Protein AF-A0A6J4LGG0-F1 (afdb_monomer_lite)

Organism: NCBI:txid412392

pLDDT: mean 87.04, std 13.45, range [41.38, 98.44]

Secondary structure (DSSP, 8-state):
-TT------EEEEEEEETTEEEEEEEETTEEEEEEEEEETTEEEEEEEETTS-S--EEEEEEEETTEEEEEEEEETT--SPEEEE---SS--

Radius of gyration: 12.48 Å; chains: 1; bounding box: 30×24×32 Å

Sequence (92 aa):
APGSDQAYTGRAQVKKTGATYTIVWQIGEGGHVGTGILTSDVLSVFFQPLDRRGAPGVASFRVIEGKITGGTWTVLGGKVVGDERWVPDRGI

Foldseek 3Di:
DFPPPDDWDWDKDWDDDPQKIWIWIDTPPWIKIWIWGDDPQKTKIWMATPVNPDFTWIWIFGHDPQATAWTWIDGDVGPGIDIGGDDDPDGD

Structure (mmCIF, N/CA/C/O backbone):
data_AF-A0A6J4LGG0-F1
#
_entry.id   AF-A0A6J4LGG0-F1
#
loop_
_atom_site.group_PDB
_atom_site.id
_atom_site.type_symbol
_atom_site.label_atom_id
_atom_site.label_alt_id
_atom_site.label_comp_id
_atom_site.label_asym_id
_atom_site.label_entity_id
_atom_site.label_seq_id
_atom_site.pdbx_PDB_ins_code
_atom_site.Cartn_x
_atom_site.Cartn_y
_atom_site.Cartn_z
_atom_site.occupancy
_atom_site.B_iso_or_equiv
_atom_site.auth_seq_id
_atom_site.auth_comp_id
_atom_site.auth_asym_id
_atom_site.auth_atom_id
_atom_site.pdbx_PDB_model_num
ATOM 1 N N . ALA A 1 1 ? 10.658 -4.614 -8.976 1.00 45.56 1 ALA A N 1
ATOM 2 C CA . ALA A 1 1 ? 9.467 -4.379 -9.829 1.00 45.56 1 ALA A CA 1
ATOM 3 C C . ALA A 1 1 ? 8.594 -5.634 -9.788 1.00 45.56 1 ALA A C 1
ATOM 5 O O . ALA A 1 1 ? 9.147 -6.694 -9.515 1.00 45.56 1 ALA A O 1
ATOM 6 N N . PRO A 1 2 ? 7.268 -5.574 -10.002 1.00 41.38 2 PRO A N 1
ATOM 7 C CA . PRO A 1 2 ? 6.462 -6.792 -9.972 1.00 41.38 2 PRO A CA 1
ATOM 8 C C . PRO A 1 2 ? 6.938 -7.715 -11.104 1.00 41.38 2 PRO A C 1
ATOM 10 O O . PRO A 1 2 ? 7.012 -7.290 -12.255 1.00 41.38 2 PRO A O 1
ATOM 13 N N . GLY A 1 3 ? 7.357 -8.933 -10.752 1.00 42.97 3 GLY A N 1
ATOM 14 C CA . GLY A 1 3 ? 7.996 -9.890 -11.667 1.00 42.97 3 GLY A CA 1
ATOM 15 C C . GLY A 1 3 ? 9.529 -9.972 -11.601 1.00 42.97 3 GLY A C 1
ATOM 16 O O . GLY A 1 3 ? 10.107 -10.809 -12.283 1.00 42.97 3 GLY A O 1
ATOM 17 N N . SER A 1 4 ? 10.205 -9.159 -10.782 1.00 48.19 4 SER A N 1
ATOM 18 C CA . SER A 1 4 ? 11.579 -9.456 -10.360 1.00 48.19 4 SER A CA 1
ATOM 19 C C . SER A 1 4 ? 11.516 -10.186 -9.021 1.00 48.19 4 SER A C 1
ATOM 21 O O . SER A 1 4 ? 11.036 -9.579 -8.065 1.00 48.19 4 SER A O 1
ATOM 23 N N . ASP A 1 5 ? 12.058 -11.403 -8.915 1.00 52.09 5 ASP A N 1
ATOM 24 C CA . ASP A 1 5 ? 12.266 -12.173 -7.661 1.00 52.09 5 ASP A CA 1
ATOM 25 C C . ASP A 1 5 ? 13.166 -11.456 -6.624 1.00 52.09 5 ASP A C 1
ATOM 27 O O . ASP A 1 5 ? 13.675 -12.036 -5.666 1.00 52.09 5 ASP A O 1
ATOM 31 N N . GLN A 1 6 ? 13.406 -10.163 -6.814 1.00 59.22 6 GLN A N 1
ATOM 32 C CA . GLN A 1 6 ? 14.233 -9.350 -5.959 1.00 59.22 6 GLN A CA 1
ATOM 33 C C . GLN A 1 6 ? 13.410 -8.894 -4.756 1.00 59.22 6 GLN A C 1
ATOM 35 O O . GLN A 1 6 ? 12.612 -7.956 -4.836 1.00 59.22 6 GLN A O 1
ATOM 40 N N . ALA A 1 7 ? 13.623 -9.580 -3.635 1.00 66.44 7 ALA A N 1
ATOM 41 C CA . ALA A 1 7 ? 13.142 -9.142 -2.336 1.00 66.44 7 ALA A CA 1
ATOM 42 C C . ALA A 1 7 ? 13.601 -7.699 -2.070 1.00 66.44 7 ALA A C 1
ATOM 44 O O . ALA A 1 7 ? 14.768 -7.355 -2.278 1.00 66.44 7 ALA A O 1
ATOM 45 N N . TYR A 1 8 ? 12.682 -6.857 -1.606 1.00 70.75 8 TYR A N 1
ATOM 46 C CA . TYR A 1 8 ? 12.977 -5.503 -1.157 1.00 70.75 8 TYR A CA 1
ATOM 47 C C . TYR A 1 8 ? 12.581 -5.355 0.309 1.00 70.75 8 TYR A C 1
ATOM 49 O O . TYR A 1 8 ? 11.628 -5.973 0.778 1.00 70.75 8 TYR A O 1
ATOM 57 N N . THR A 1 9 ? 13.303 -4.492 1.017 1.00 80.69 9 THR A N 1
ATOM 58 C CA . THR A 1 9 ? 12.969 -4.086 2.381 1.00 80.69 9 THR A CA 1
ATOM 59 C C . THR A 1 9 ? 12.762 -2.581 2.386 1.00 80.69 9 THR A C 1
ATOM 61 O O . THR A 1 9 ? 13.540 -1.831 1.791 1.00 80.69 9 THR A O 1
ATOM 64 N N . GLY A 1 10 ? 11.708 -2.129 3.055 1.00 85.19 10 GLY A N 1
ATOM 65 C CA . GLY A 1 10 ? 11.391 -0.716 3.189 1.00 85.19 10 GLY A CA 1
ATOM 66 C C . GLY A 1 10 ? 10.701 -0.423 4.509 1.00 85.19 10 GLY A C 1
ATOM 67 O O . GLY A 1 10 ? 10.310 -1.330 5.241 1.00 85.19 10 GLY A O 1
ATOM 68 N N . ARG A 1 11 ? 10.560 0.864 4.813 1.00 89.75 11 ARG A N 1
ATOM 69 C CA . ARG A 1 11 ? 9.738 1.343 5.927 1.00 89.75 11 ARG A CA 1
ATOM 70 C C . ARG A 1 11 ? 8.517 2.034 5.371 1.00 89.75 11 ARG A C 1
ATOM 72 O O . ARG A 1 11 ? 8.618 2.752 4.377 1.00 89.75 11 ARG A O 1
ATOM 79 N N . ALA A 1 12 ? 7.396 1.867 6.048 1.00 92.19 12 ALA A N 1
ATOM 80 C CA . ALA A 1 12 ? 6.167 2.527 5.673 1.00 92.19 12 ALA A CA 1
ATOM 81 C C . ALA A 1 12 ? 5.515 3.194 6.880 1.00 92.19 12 ALA A C 1
ATOM 83 O O . ALA A 1 12 ? 5.544 2.674 7.995 1.00 92.19 12 ALA A O 1
ATOM 84 N N . GLN A 1 13 ? 4.949 4.372 6.646 1.00 93.56 13 GLN A N 1
ATOM 85 C CA . GLN A 1 13 ? 4.202 5.133 7.637 1.00 93.56 13 GLN A CA 1
ATOM 86 C C . GLN A 1 13 ? 2.761 5.250 7.174 1.00 93.56 13 GLN A C 1
ATOM 88 O O . GLN A 1 13 ? 2.506 5.678 6.049 1.00 93.56 13 GLN A O 1
ATOM 93 N N . VAL A 1 14 ? 1.835 4.884 8.053 1.00 94.12 14 VAL A N 1
ATOM 94 C CA . VAL A 1 14 ? 0.397 4.914 7.795 1.00 94.12 14 VAL A CA 1
ATOM 95 C C . VAL A 1 14 ? -0.221 5.973 8.693 1.00 94.12 14 VAL A C 1
ATOM 97 O O . VAL A 1 14 ? 0.043 6.012 9.893 1.00 94.12 14 VAL A O 1
ATOM 100 N N . LYS A 1 15 ? -1.035 6.850 8.110 1.00 95.12 15 LYS A N 1
ATOM 101 C CA . LYS A 1 15 ? -1.755 7.890 8.840 1.00 95.12 15 LYS A CA 1
ATOM 102 C C . LYS A 1 15 ? -3.198 7.944 8.372 1.00 95.12 15 LYS A C 1
ATOM 104 O O . LYS A 1 15 ? -3.453 8.200 7.198 1.00 95.12 15 LYS A O 1
ATOM 109 N N . LYS A 1 16 ? -4.149 7.782 9.291 1.00 95.12 16 LYS A N 1
ATOM 110 C CA . LYS A 1 16 ? -5.566 8.020 8.999 1.00 95.12 16 LYS A CA 1
ATOM 111 C C . LYS A 1 16 ? -5.817 9.510 8.724 1.00 95.12 16 LYS A C 1
ATOM 113 O O . LYS A 1 16 ? -5.392 10.379 9.485 1.00 95.12 16 LYS A O 1
ATOM 118 N N . THR A 1 17 ? -6.515 9.802 7.635 1.00 93.88 17 THR A N 1
ATOM 119 C CA . THR A 1 17 ? -6.870 11.140 7.149 1.00 93.88 17 THR A CA 1
ATOM 120 C C . THR A 1 17 ? -8.375 11.187 6.880 1.00 93.88 17 THR A C 1
ATOM 122 O O . THR A 1 17 ? -8.850 10.967 5.771 1.00 93.88 17 THR A O 1
ATOM 125 N N . GLY A 1 18 ? -9.162 11.422 7.934 1.00 93.69 18 GLY A N 1
ATOM 126 C CA . GLY A 1 18 ? -10.624 11.351 7.854 1.00 93.69 18 GLY A CA 1
ATOM 127 C C . GLY A 1 18 ? -11.107 9.919 7.604 1.00 93.69 18 GLY A C 1
ATOM 128 O O . GLY A 1 18 ? -10.900 9.043 8.446 1.00 93.69 18 GLY A O 1
ATOM 129 N N . ALA A 1 19 ? -11.751 9.691 6.455 1.00 94.44 19 ALA A N 1
ATOM 130 C CA . ALA A 1 19 ? -12.238 8.374 6.025 1.00 94.44 19 ALA A CA 1
ATOM 131 C C . ALA A 1 19 ? -11.198 7.555 5.233 1.00 94.44 19 ALA A C 1
ATOM 133 O O . ALA A 1 19 ? -11.438 6.390 4.925 1.00 94.44 19 ALA A O 1
ATOM 134 N N . THR A 1 20 ? -10.051 8.150 4.905 1.00 97.88 20 THR A N 1
ATOM 135 C CA . THR A 1 20 ? -8.979 7.519 4.126 1.00 97.88 20 THR A CA 1
ATOM 136 C C . THR A 1 20 ? -7.710 7.350 4.955 1.00 97.88 20 THR A C 1
ATOM 138 O O . THR A 1 20 ? -7.631 7.788 6.102 1.00 97.88 20 THR A O 1
ATOM 141 N N . TYR A 1 21 ? -6.699 6.721 4.365 1.00 97.62 21 TYR A N 1
ATOM 142 C CA . TYR A 1 21 ? -5.361 6.570 4.920 1.00 97.62 21 TYR A CA 1
ATOM 143 C C . TYR A 1 21 ? -4.339 7.122 3.935 1.00 97.62 21 TYR A C 1
ATOM 145 O O . TYR A 1 21 ? -4.373 6.793 2.754 1.00 97.62 21 TYR A O 1
ATOM 153 N N . THR A 1 22 ? -3.403 7.928 4.414 1.00 97.31 22 THR A N 1
ATOM 154 C CA . THR A 1 22 ? -2.186 8.263 3.677 1.00 97.31 22 THR A CA 1
ATOM 155 C C . THR A 1 22 ? -1.106 7.268 4.067 1.00 97.31 22 THR A C 1
ATOM 157 O O . THR A 1 22 ? -0.865 7.064 5.258 1.00 97.31 22 THR A O 1
ATOM 160 N N . ILE A 1 23 ? -0.453 6.667 3.075 1.00 96.12 23 ILE A N 1
ATOM 161 C CA . ILE A 1 23 ? 0.695 5.787 3.295 1.00 96.12 23 ILE A CA 1
ATOM 162 C C . ILE A 1 23 ? 1.906 6.349 2.561 1.00 96.12 23 ILE A C 1
ATOM 164 O O . ILE A 1 23 ? 1.806 6.746 1.401 1.00 96.12 23 ILE A O 1
ATOM 168 N N . VAL A 1 24 ? 3.045 6.407 3.245 1.00 95.50 24 VAL A N 1
ATOM 169 C CA . VAL A 1 24 ? 4.329 6.806 2.661 1.00 95.50 24 VAL A CA 1
ATOM 170 C C . VAL A 1 24 ? 5.306 5.658 2.834 1.00 95.50 24 VAL A C 1
ATOM 172 O O . VAL A 1 24 ? 5.555 5.237 3.962 1.00 95.50 24 VAL A O 1
ATOM 175 N N . TRP A 1 25 ? 5.859 5.173 1.726 1.00 93.62 25 TRP A N 1
ATOM 176 C CA . TRP A 1 25 ? 6.890 4.139 1.709 1.00 93.62 25 TRP A CA 1
ATOM 177 C C . TRP A 1 25 ? 8.250 4.740 1.385 1.00 93.62 25 TRP A C 1
ATOM 179 O O . TRP A 1 25 ? 8.372 5.565 0.480 1.00 93.62 25 TRP A O 1
ATOM 189 N N . GLN A 1 26 ? 9.274 4.241 2.067 1.00 91.88 26 GLN A N 1
ATOM 190 C CA . GLN A 1 26 ? 10.681 4.454 1.757 1.00 91.88 26 GLN A CA 1
ATOM 191 C C . GLN A 1 26 ? 11.316 3.083 1.490 1.00 91.88 26 GLN A C 1
ATOM 193 O O . GLN A 1 26 ? 11.477 2.287 2.420 1.00 91.88 26 GLN A O 1
ATOM 198 N N . ILE A 1 27 ? 11.646 2.794 0.232 1.00 86.62 27 ILE A N 1
ATOM 199 C CA . ILE A 1 27 ? 12.226 1.519 -0.215 1.00 86.62 27 ILE A CA 1
ATOM 200 C C . ILE A 1 27 ? 13.568 1.829 -0.881 1.00 86.62 27 ILE A C 1
ATOM 202 O O . ILE A 1 27 ? 13.612 2.427 -1.956 1.00 86.62 27 ILE A O 1
ATOM 206 N N . GLY A 1 28 ? 14.672 1.454 -0.229 1.00 85.94 28 GLY A N 1
ATOM 207 C CA . GLY A 1 28 ? 16.000 1.941 -0.613 1.00 85.94 28 GLY A CA 1
ATOM 208 C C . GLY A 1 28 ? 16.053 3.474 -0.583 1.00 85.94 28 GLY A C 1
ATOM 209 O O . GLY A 1 28 ? 15.669 4.092 0.411 1.00 85.94 28 GLY A O 1
ATOM 210 N N . GLU A 1 29 ? 16.490 4.084 -1.687 1.00 83.31 29 GLU A N 1
ATOM 211 C CA . GLU A 1 29 ? 16.485 5.545 -1.883 1.00 83.31 29 GLU A CA 1
ATOM 212 C C . GLU A 1 29 ? 15.167 6.074 -2.482 1.00 83.31 29 GLU A C 1
ATOM 214 O O . GLU A 1 29 ? 14.946 7.282 -2.536 1.00 83.31 29 GLU A O 1
ATOM 219 N N . GLY A 1 30 ? 14.272 5.180 -2.919 1.00 87.31 30 GLY A N 1
ATOM 220 C CA . GLY A 1 30 ? 13.011 5.529 -3.568 1.00 87.31 30 GLY A CA 1
ATOM 221 C C . GLY A 1 30 ? 11.876 5.766 -2.573 1.00 87.31 30 GLY A C 1
ATOM 222 O O . GLY A 1 30 ? 11.661 4.983 -1.644 1.00 87.31 30 GLY A O 1
ATOM 223 N N . GLY A 1 31 ? 11.103 6.826 -2.800 1.00 92.50 31 GLY A N 1
ATOM 224 C CA . GLY A 1 31 ? 9.914 7.148 -2.014 1.00 92.50 31 GLY A CA 1
ATOM 225 C C . GLY A 1 31 ? 8.627 6.964 -2.814 1.00 92.50 31 GLY A C 1
ATOM 226 O O . GLY A 1 31 ? 8.571 7.335 -3.985 1.00 92.50 31 GLY A O 1
ATOM 227 N N . HIS A 1 32 ? 7.583 6.431 -2.181 1.00 95.19 32 HIS A N 1
ATOM 228 C CA . HIS A 1 32 ? 6.242 6.329 -2.761 1.00 95.19 32 HIS A CA 1
ATOM 229 C C . HIS A 1 32 ? 5.204 6.913 -1.808 1.00 95.19 32 HIS A C 1
ATOM 231 O O . HIS A 1 32 ? 5.351 6.840 -0.587 1.00 95.19 32 HIS A O 1
ATOM 237 N N . VAL A 1 33 ? 4.131 7.459 -2.369 1.00 96.69 33 VAL A N 1
ATOM 238 C CA . VAL A 1 33 ? 2.970 7.941 -1.618 1.00 96.69 33 VAL A CA 1
ATOM 239 C C . VAL A 1 33 ? 1.715 7.259 -2.124 1.00 96.69 33 VAL A C 1
ATOM 241 O O . VAL A 1 33 ? 1.548 7.070 -3.329 1.00 96.69 33 VAL A O 1
ATOM 244 N N . GLY A 1 34 ? 0.824 6.912 -1.204 1.00 97.12 34 GLY A N 1
ATOM 245 C CA . GLY A 1 34 ? -0.459 6.327 -1.529 1.00 97.12 34 GLY A CA 1
ATOM 246 C C . GLY A 1 34 ? -1.611 6.860 -0.697 1.00 97.12 34 GLY A C 1
ATOM 247 O O . GLY A 1 34 ? -1.440 7.46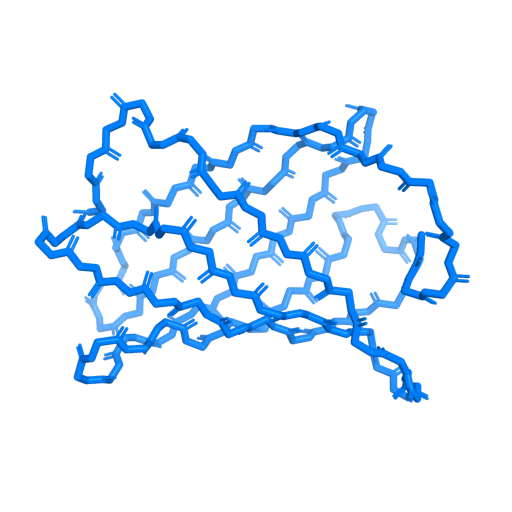0 0.366 1.00 97.12 34 GLY A O 1
ATOM 248 N N . THR A 1 35 ? -2.807 6.642 -1.227 1.00 98.44 35 THR A N 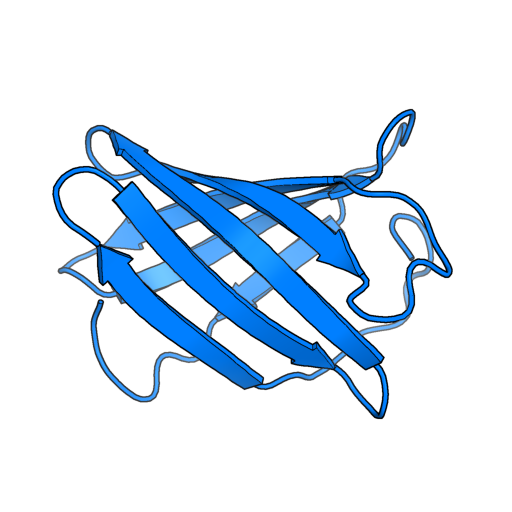1
ATOM 249 C CA . THR A 1 35 ? -4.080 6.899 -0.557 1.00 98.44 35 THR A CA 1
ATOM 250 C C . THR A 1 35 ? -4.881 5.613 -0.536 1.00 98.44 35 THR A C 1
ATOM 252 O O . THR A 1 35 ? -5.080 4.986 -1.578 1.00 98.44 35 THR A O 1
ATOM 255 N N . GLY A 1 36 ? -5.305 5.217 0.660 1.00 98.00 36 GLY A N 1
ATOM 256 C CA . GLY A 1 36 ? -6.019 3.979 0.898 1.00 98.00 36 GLY A CA 1
ATOM 257 C C . GLY A 1 36 ? -7.377 4.161 1.552 1.00 98.00 36 GLY A C 1
ATOM 258 O O . GLY A 1 36 ? -7.632 5.143 2.250 1.00 98.00 36 GLY A O 1
ATOM 259 N N . ILE A 1 37 ? -8.235 3.172 1.338 1.00 98.19 37 ILE A N 1
ATOM 260 C CA . ILE A 1 37 ? -9.537 3.027 1.984 1.00 98.19 37 ILE A CA 1
ATOM 261 C C . ILE A 1 37 ? -9.543 1.670 2.678 1.00 98.19 37 ILE A C 1
ATOM 263 O O . ILE A 1 37 ? -9.224 0.652 2.061 1.00 98.19 37 ILE A O 1
ATOM 267 N N . LEU A 1 38 ? -9.901 1.665 3.961 1.00 97.31 38 LEU A N 1
ATOM 268 C CA . LEU A 1 38 ? -10.131 0.440 4.718 1.00 97.31 38 LEU A CA 1
ATOM 269 C C . LEU A 1 38 ? -11.615 0.083 4.630 1.00 97.31 38 LEU A C 1
ATOM 271 O O . LEU A 1 38 ? -12.456 0.837 5.117 1.00 97.31 38 LEU A O 1
ATOM 275 N N . THR A 1 39 ? -11.925 -1.058 4.020 1.00 97.00 39 THR A N 1
ATOM 276 C CA . THR A 1 39 ? -13.277 -1.634 4.013 1.00 97.00 39 THR A CA 1
ATOM 277 C C . THR A 1 39 ? -13.209 -3.014 4.645 1.00 97.00 39 THR A C 1
ATOM 279 O O . THR A 1 39 ? -12.448 -3.862 4.184 1.00 97.00 39 THR A O 1
ATOM 282 N N . SER A 1 40 ? -13.981 -3.227 5.712 1.00 95.00 40 SER A N 1
ATOM 283 C CA . SER A 1 40 ? -13.867 -4.417 6.564 1.00 95.00 40 SER A CA 1
ATOM 284 C C . SER A 1 40 ? -12.426 -4.596 7.069 1.00 95.00 40 SER A C 1
ATOM 286 O O . SER A 1 40 ? -11.930 -3.750 7.811 1.00 95.00 40 SER A O 1
ATOM 288 N N . ASP A 1 41 ? -11.746 -5.660 6.657 1.00 96.19 41 ASP A N 1
ATOM 289 C CA . ASP A 1 41 ? -10.378 -6.017 7.026 1.00 96.19 41 ASP A CA 1
ATOM 290 C C . ASP A 1 41 ? -9.374 -5.812 5.878 1.00 96.19 41 ASP A C 1
ATOM 292 O O . ASP A 1 41 ? -8.231 -6.257 5.975 1.00 96.19 41 ASP A O 1
ATOM 296 N N . VAL A 1 42 ? -9.769 -5.138 4.790 1.00 97.44 42 VAL A N 1
ATOM 297 C CA . VAL A 1 42 ? -8.915 -4.925 3.614 1.00 97.44 42 VAL A CA 1
ATOM 298 C C . VAL A 1 42 ? -8.632 -3.442 3.395 1.00 97.44 42 VAL A C 1
ATOM 300 O O . VAL A 1 42 ? -9.532 -2.642 3.128 1.00 97.44 42 VAL A O 1
ATOM 303 N N . LEU A 1 43 ? -7.350 -3.078 3.465 1.00 97.56 43 LEU A N 1
ATOM 304 C CA . LEU A 1 43 ? -6.842 -1.765 3.085 1.00 97.56 43 LEU A CA 1
ATOM 305 C C . LEU A 1 43 ? -6.431 -1.793 1.610 1.00 97.56 43 LEU A C 1
ATOM 307 O O . LEU A 1 43 ? -5.383 -2.335 1.260 1.00 97.56 43 LEU A O 1
ATOM 311 N N . SER A 1 44 ? -7.254 -1.188 0.757 1.00 98.06 44 SER A N 1
ATOM 312 C CA . SER A 1 44 ? -6.957 -1.002 -0.668 1.00 98.06 44 SER A CA 1
ATOM 313 C C . SER A 1 44 ? -6.291 0.348 -0.880 1.00 98.06 44 SER A C 1
ATOM 315 O O . SER A 1 44 ? -6.803 1.351 -0.389 1.00 98.06 44 SER A O 1
ATOM 317 N N . VAL A 1 45 ? -5.173 0.395 -1.599 1.00 98.06 45 VAL A N 1
ATOM 318 C CA . VAL A 1 45 ? -4.334 1.588 -1.746 1.00 98.06 45 VAL A CA 1
ATOM 319 C C . VAL A 1 45 ? -3.980 1.826 -3.203 1.00 98.06 45 VAL A C 1
ATOM 321 O O . VAL A 1 45 ? -3.459 0.9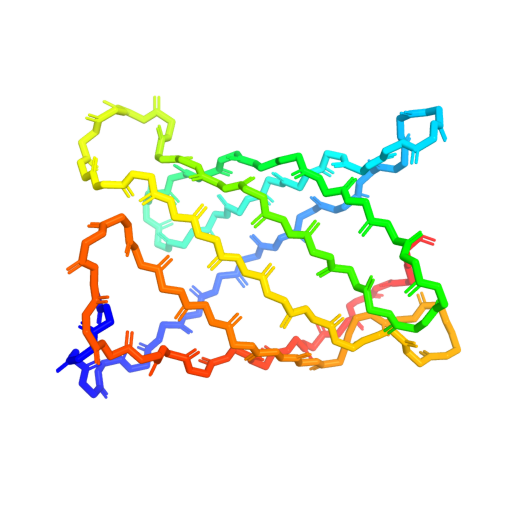33 -3.857 1.00 98.06 45 VAL A O 1
ATOM 324 N N . PHE A 1 46 ? -4.182 3.046 -3.690 1.00 97.88 46 PHE A N 1
ATOM 325 C CA . PHE A 1 46 ? -3.464 3.544 -4.863 1.00 97.88 46 PHE A CA 1
ATOM 326 C C . PHE 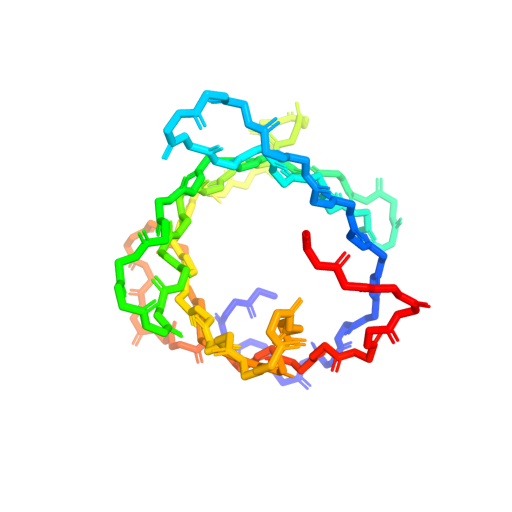A 1 46 ? -2.132 4.141 -4.410 1.00 97.88 46 PHE A C 1
ATOM 328 O O . PHE A 1 46 ? -2.119 4.890 -3.433 1.00 97.88 46 PHE A O 1
ATOM 335 N N . PHE A 1 47 ? -1.036 3.868 -5.116 1.00 96.06 47 PHE A N 1
ATOM 336 C CA . PHE A 1 47 ? 0.273 4.454 -4.823 1.00 96.06 47 PHE A CA 1
ATOM 337 C C . PHE A 1 47 ? 0.984 4.959 -6.081 1.00 96.06 47 PHE A C 1
ATOM 339 O O . PHE A 1 47 ? 0.708 4.520 -7.195 1.00 96.06 47 PHE A O 1
ATOM 346 N N . GLN A 1 48 ? 1.933 5.875 -5.904 1.00 95.75 48 GLN A N 1
ATOM 347 C CA . GLN A 1 48 ? 2.804 6.372 -6.970 1.00 95.75 48 GLN A CA 1
ATOM 348 C C . GLN A 1 48 ? 4.192 6.757 -6.436 1.00 95.75 48 GLN A C 1
ATOM 350 O O . GLN A 1 48 ? 4.305 7.120 -5.259 1.00 95.75 48 GLN A O 1
ATOM 355 N N . PRO A 1 49 ? 5.244 6.709 -7.273 1.00 94.25 49 PRO A N 1
ATOM 356 C CA . PRO A 1 49 ? 6.571 7.189 -6.898 1.00 94.25 49 PRO A CA 1
ATOM 357 C C . PRO A 1 49 ? 6.586 8.715 -6.712 1.00 94.25 49 PRO A C 1
ATOM 359 O O . PRO A 1 49 ? 5.971 9.458 -7.481 1.00 94.25 49 PRO A O 1
ATOM 362 N N . LEU A 1 50 ? 7.305 9.197 -5.695 1.00 93.06 50 LEU A N 1
ATOM 363 C CA . LEU A 1 50 ? 7.433 10.627 -5.380 1.00 93.06 50 LEU A CA 1
ATOM 364 C C . LEU A 1 50 ? 8.238 11.393 -6.436 1.00 93.06 50 LEU A C 1
ATOM 366 O O . LEU A 1 50 ? 7.915 12.537 -6.751 1.00 93.06 50 LEU A O 1
ATOM 370 N N . ASP A 1 51 ? 9.264 10.761 -7.001 1.00 89.88 51 ASP A N 1
ATOM 371 C CA . ASP A 1 51 ? 10.117 11.336 -8.047 1.00 89.88 51 ASP A CA 1
ATOM 372 C C . ASP A 1 51 ? 9.481 11.267 -9.450 1.00 89.88 51 ASP A C 1
ATOM 374 O O . ASP A 1 51 ? 10.074 11.728 -10.427 1.00 89.88 51 ASP A O 1
ATOM 378 N N . ARG A 1 52 ? 8.264 10.703 -9.546 1.00 80.00 52 ARG A N 1
ATOM 379 C CA . ARG A 1 52 ? 7.509 10.445 -10.783 1.00 80.00 52 ARG A CA 1
ATOM 380 C C . ARG A 1 52 ? 8.247 9.557 -11.790 1.00 80.00 52 ARG A C 1
ATOM 382 O O . ARG A 1 52 ? 7.860 9.509 -12.958 1.00 80.00 52 ARG A O 1
ATOM 389 N N . ARG A 1 53 ? 9.294 8.847 -11.362 1.00 81.44 53 ARG A N 1
ATOM 390 C CA . ARG A 1 53 ? 10.005 7.865 -12.180 1.00 81.44 53 ARG A CA 1
ATOM 391 C C . ARG A 1 53 ? 9.483 6.482 -11.818 1.00 81.44 53 ARG A C 1
ATOM 393 O O . ARG A 1 53 ? 9.708 5.970 -10.730 1.00 81.44 53 ARG A O 1
ATOM 400 N N . GLY A 1 54 ? 8.758 5.876 -12.750 1.00 83.44 54 GLY A N 1
ATOM 401 C CA . GLY A 1 54 ? 8.092 4.593 -12.545 1.00 83.44 54 GLY A CA 1
ATOM 402 C C . GLY A 1 54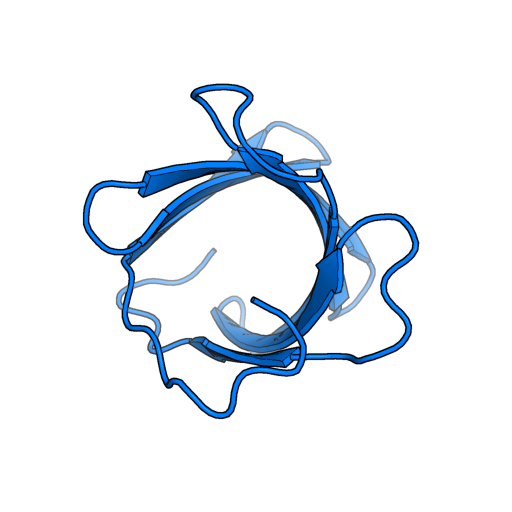 ? 6.581 4.702 -12.700 1.00 83.44 54 GLY A C 1
ATOM 403 O O . GLY A 1 54 ? 6.030 5.782 -12.910 1.00 83.44 54 GLY A O 1
ATOM 404 N N . ALA A 1 55 ? 5.912 3.556 -12.639 1.00 89.69 55 ALA A N 1
ATOM 405 C CA . ALA A 1 55 ? 4.469 3.483 -12.800 1.00 89.69 55 ALA A CA 1
ATOM 406 C C . ALA A 1 55 ? 3.762 3.604 -11.438 1.00 89.69 55 ALA A C 1
ATOM 408 O O . ALA A 1 55 ? 4.230 3.010 -10.461 1.00 89.69 55 ALA A O 1
ATOM 409 N N . PRO A 1 56 ? 2.625 4.321 -11.361 1.00 94.56 56 PRO A N 1
ATOM 410 C CA . PRO A 1 56 ? 1.729 4.195 -10.221 1.00 94.56 56 PRO A CA 1
ATOM 411 C C . PRO A 1 56 ? 1.171 2.771 -10.148 1.00 94.56 56 PRO A C 1
ATOM 413 O O . PRO A 1 56 ? 1.308 1.994 -11.092 1.00 94.56 56 PRO A O 1
ATOM 416 N N . GLY A 1 57 ? 0.516 2.422 -9.052 1.00 95.38 57 GLY A N 1
ATOM 417 C CA . GLY A 1 57 ? 0.018 1.076 -8.837 1.00 95.38 57 GLY A CA 1
ATOM 418 C C . GLY A 1 57 ? -1.081 0.996 -7.800 1.00 95.38 57 GLY A C 1
ATOM 419 O O . GLY A 1 57 ? -1.564 2.005 -7.279 1.00 95.38 57 GLY A O 1
ATOM 420 N N . VAL A 1 58 ? -1.473 -0.239 -7.518 1.00 96.81 58 VAL A N 1
ATOM 421 C CA . VAL A 1 58 ? -2.437 -0.567 -6.477 1.00 96.81 58 VAL A CA 1
ATOM 422 C C . VAL A 1 58 ? -1.879 -1.639 -5.559 1.00 96.81 58 VAL A C 1
ATOM 424 O O . VAL A 1 58 ? -1.145 -2.525 -5.996 1.00 96.81 58 VAL A O 1
ATOM 427 N N . ALA A 1 59 ? -2.246 -1.560 -4.291 1.00 96.25 59 ALA A N 1
ATOM 428 C CA . ALA A 1 59 ? -1.946 -2.558 -3.284 1.00 96.25 59 ALA A CA 1
ATOM 429 C C . ALA A 1 59 ? -3.206 -2.895 -2.485 1.00 96.25 59 ALA A C 1
ATOM 431 O O . ALA A 1 59 ? -4.099 -2.063 -2.329 1.00 96.25 59 ALA A O 1
ATOM 432 N N . SER A 1 60 ? -3.282 -4.119 -1.983 1.00 96.75 60 SER A N 1
ATOM 433 C CA . SER A 1 60 ? -4.373 -4.604 -1.146 1.00 96.75 60 SER A CA 1
ATOM 434 C C . SER A 1 60 ? -3.782 -5.380 0.014 1.00 96.75 60 SER A C 1
ATOM 436 O O . SER A 1 60 ? -3.147 -6.412 -0.202 1.00 96.75 60 SER A O 1
ATOM 438 N N . PHE A 1 61 ? -4.005 -4.897 1.233 1.00 95.81 61 PHE A N 1
ATOM 439 C CA . PHE A 1 61 ? -3.449 -5.486 2.445 1.00 95.81 61 PHE A CA 1
ATOM 440 C C . PHE A 1 61 ? -4.531 -5.938 3.413 1.00 95.81 61 PHE A C 1
ATOM 442 O O . PHE A 1 61 ? -5.553 -5.271 3.567 1.00 95.81 61 PHE A O 1
ATOM 449 N N . ARG A 1 62 ? -4.266 -7.028 4.134 1.00 95.81 62 ARG A N 1
ATOM 450 C CA . ARG A 1 62 ? -5.107 -7.468 5.245 1.00 95.81 62 ARG A CA 1
ATOM 451 C C . ARG A 1 62 ? -4.731 -6.750 6.537 1.00 95.81 62 ARG A C 1
ATOM 453 O O . ARG A 1 62 ? -3.557 -6.710 6.925 1.00 95.81 62 ARG A O 1
ATOM 460 N N . VAL A 1 63 ? -5.753 -6.260 7.227 1.00 94.81 63 VAL A N 1
ATOM 461 C CA . VAL A 1 63 ? -5.677 -5.632 8.542 1.00 94.81 63 VAL A CA 1
ATOM 462 C C . VAL A 1 63 ? -6.304 -6.563 9.574 1.00 94.81 63 VAL A C 1
ATOM 464 O O . VAL A 1 63 ? -7.510 -6.782 9.571 1.00 94.81 63 VAL A O 1
ATOM 467 N N . ILE A 1 64 ? -5.485 -7.096 10.477 1.00 93.25 64 ILE A N 1
ATOM 468 C CA . ILE A 1 64 ? -5.924 -7.969 11.573 1.00 93.25 64 ILE A CA 1
ATOM 469 C C . ILE A 1 64 ? -5.596 -7.260 12.881 1.00 93.25 64 ILE A C 1
ATOM 471 O O . ILE A 1 64 ? -4.467 -6.808 13.056 1.00 93.25 64 ILE A O 1
ATOM 475 N N . GLU A 1 65 ? -6.578 -7.123 13.775 1.00 90.69 65 GLU A N 1
ATOM 476 C CA . GLU A 1 65 ? -6.397 -6.469 15.086 1.00 90.69 65 GLU A CA 1
ATOM 477 C C . GLU A 1 65 ? -5.752 -5.069 14.979 1.00 90.69 65 GLU A C 1
ATOM 479 O O . GLU A 1 65 ? -4.886 -4.689 15.766 1.00 90.69 65 GLU A O 1
ATOM 484 N N . GLY A 1 66 ? -6.138 -4.302 13.951 1.00 88.56 66 GLY A N 1
ATOM 485 C CA . GLY A 1 66 ? -5.589 -2.965 13.702 1.00 88.56 66 GLY A CA 1
ATOM 486 C C . GLY A 1 66 ? -4.136 -2.955 13.212 1.00 88.56 66 GLY A C 1
ATOM 487 O O . GLY A 1 66 ? -3.473 -1.925 13.296 1.00 88.56 66 GLY A O 1
ATOM 488 N N . LYS A 1 67 ? -3.611 -4.076 12.706 1.00 90.00 67 LYS A N 1
ATOM 489 C CA . LYS A 1 67 ? -2.253 -4.172 12.154 1.00 90.00 67 LYS A CA 1
ATOM 490 C C . LYS A 1 67 ? -2.284 -4.655 10.713 1.00 90.00 67 LYS A C 1
ATOM 492 O O . LYS A 1 67 ? -2.950 -5.640 10.398 1.00 90.00 67 LYS A O 1
ATOM 497 N N . ILE A 1 68 ? -1.520 -3.989 9.850 1.00 91.88 68 ILE A N 1
ATOM 498 C CA . ILE A 1 68 ? -1.259 -4.473 8.491 1.00 91.88 68 ILE A CA 1
ATOM 499 C C . ILE A 1 68 ? -0.331 -5.681 8.601 1.00 91.88 68 ILE A C 1
ATOM 501 O O . ILE A 1 68 ? 0.716 -5.605 9.241 1.00 91.88 68 ILE A O 1
ATOM 505 N N . THR A 1 69 ? -0.732 -6.801 8.008 1.00 88.75 69 THR A N 1
ATOM 506 C CA . THR A 1 69 ? 0.005 -8.073 8.113 1.00 88.75 69 THR A CA 1
ATOM 507 C C . THR A 1 69 ? 0.722 -8.421 6.815 1.00 88.75 69 THR A C 1
ATOM 509 O O . THR A 1 69 ? 1.913 -8.730 6.801 1.00 88.75 69 THR A O 1
ATOM 512 N N . GLY A 1 70 ? 0.011 -8.319 5.700 1.00 89.31 70 GLY A N 1
ATOM 513 C CA . GLY A 1 70 ? 0.553 -8.557 4.376 1.00 89.31 70 GLY A CA 1
ATOM 514 C C . GLY A 1 70 ? -0.495 -8.323 3.306 1.00 89.31 70 GLY A C 1
ATOM 515 O O . GLY A 1 70 ? -1.655 -8.023 3.605 1.00 89.31 70 GLY A O 1
ATOM 516 N N . GLY A 1 71 ? -0.076 -8.437 2.058 1.00 92.12 71 GLY A N 1
ATOM 517 C CA . GLY A 1 71 ? -0.929 -8.150 0.927 1.00 92.12 71 GLY A CA 1
ATOM 518 C C . GLY A 1 71 ? -0.240 -8.367 -0.400 1.00 92.12 71 GLY A C 1
ATOM 519 O O . GLY A 1 71 ? 0.885 -8.853 -0.471 1.00 92.12 71 GLY A O 1
ATOM 520 N N . THR A 1 72 ? -0.944 -7.965 -1.443 1.00 94.44 72 THR A N 1
ATOM 521 C CA . THR A 1 72 ? -0.472 -8.041 -2.820 1.00 94.44 72 THR A CA 1
ATOM 522 C C . THR A 1 72 ? -0.490 -6.664 -3.446 1.00 94.44 72 THR A C 1
ATOM 524 O O . THR A 1 72 ? -1.358 -5.846 -3.129 1.00 94.44 72 THR A O 1
ATOM 527 N N . TRP A 1 73 ? 0.399 -6.427 -4.396 1.00 94.12 73 TRP A N 1
ATOM 528 C CA . TRP A 1 73 ? 0.445 -5.179 -5.140 1.00 94.12 73 TRP A CA 1
ATOM 529 C C . TRP A 1 73 ? 0.781 -5.414 -6.607 1.00 94.12 73 TRP A C 1
ATOM 531 O O . TRP A 1 73 ? 1.332 -6.442 -6.996 1.00 94.12 73 TRP A O 1
ATOM 541 N N . THR A 1 74 ? 0.447 -4.441 -7.443 1.00 94.56 74 THR A N 1
ATOM 542 C CA . THR A 1 74 ? 0.890 -4.398 -8.834 1.00 94.56 74 THR A CA 1
ATOM 543 C C . THR A 1 74 ? 1.017 -2.955 -9.304 1.00 94.56 74 THR A C 1
ATOM 545 O O . THR A 1 74 ? 0.471 -2.034 -8.695 1.00 94.56 74 THR A O 1
ATOM 548 N N . VAL A 1 75 ? 1.748 -2.751 -10.394 1.00 93.44 75 VAL A N 1
ATOM 549 C CA . VAL A 1 75 ? 1.834 -1.452 -11.070 1.00 93.44 75 VAL A CA 1
ATOM 550 C C . VAL A 1 75 ? 0.771 -1.348 -12.158 1.00 93.44 75 VAL A C 1
ATOM 552 O O . VAL A 1 75 ? 0.223 -2.348 -12.615 1.00 93.44 75 VAL A O 1
ATOM 555 N N . LEU A 1 76 ? 0.491 -0.131 -12.605 1.00 92.50 76 LEU A N 1
ATOM 556 C CA . LEU A 1 76 ? -0.420 0.156 -13.701 1.00 92.50 76 LEU A CA 1
ATOM 557 C C . LEU A 1 76 ? -0.017 -0.633 -14.955 1.00 92.50 76 LEU A C 1
ATOM 559 O O . LEU A 1 76 ? 1.115 -0.539 -15.423 1.00 92.50 76 LEU A O 1
ATOM 563 N N . GLY A 1 77 ? -0.953 -1.423 -15.488 1.00 89.19 77 GLY A N 1
ATOM 564 C CA . GLY A 1 77 ? -0.712 -2.309 -16.635 1.00 89.19 77 GLY A CA 1
ATOM 565 C C . GLY A 1 77 ? 0.132 -3.553 -16.319 1.00 89.19 77 GLY A C 1
ATOM 566 O O . GLY A 1 77 ? 0.400 -4.351 -17.219 1.00 89.19 77 GLY A O 1
ATOM 567 N N . GLY A 1 78 ? 0.538 -3.737 -15.060 1.00 86.44 78 GLY A N 1
ATOM 568 C CA . GLY A 1 78 ? 1.228 -4.926 -14.584 1.00 86.44 78 GLY A CA 1
ATOM 569 C C . GLY A 1 78 ? 0.360 -6.173 -14.742 1.00 86.44 78 GLY A C 1
ATOM 570 O O . GLY A 1 78 ? -0.848 -6.148 -14.522 1.00 86.44 78 GLY A O 1
ATOM 571 N N . LYS A 1 79 ? 0.989 -7.279 -15.143 1.00 84.12 79 LYS A N 1
ATOM 572 C CA . LYS A 1 79 ? 0.336 -8.594 -15.303 1.00 84.12 79 LYS A CA 1
ATOM 573 C C . LYS A 1 79 ? 0.703 -9.578 -14.193 1.00 84.12 79 LYS A C 1
ATOM 575 O O . LYS A 1 79 ? 0.265 -10.721 -14.211 1.00 84.12 79 LYS A O 1
ATOM 580 N N . VAL A 1 80 ? 1.539 -9.132 -13.260 1.00 79.62 80 VAL A N 1
ATOM 581 C CA . VAL A 1 80 ? 2.082 -9.921 -12.157 1.00 79.62 80 VAL A CA 1
ATOM 582 C C . VAL A 1 80 ? 1.773 -9.189 -10.860 1.00 79.62 80 VAL A C 1
ATOM 584 O O . VAL A 1 80 ? 1.868 -7.957 -10.799 1.00 79.62 80 VAL A O 1
ATOM 587 N N . VAL A 1 81 ? 1.393 -9.952 -9.842 1.00 84.44 81 VAL A N 1
ATOM 588 C CA . VAL A 1 81 ? 1.264 -9.468 -8.469 1.00 84.44 81 VAL A CA 1
ATOM 589 C C . VAL A 1 81 ? 2.573 -9.715 -7.730 1.00 84.44 81 VAL A C 1
ATOM 591 O O . VAL A 1 81 ? 3.171 -10.780 -7.861 1.00 84.44 81 VAL A O 1
ATOM 594 N N . GLY A 1 82 ? 3.040 -8.709 -7.001 1.00 83.12 82 GLY A N 1
ATOM 595 C CA . GLY A 1 82 ? 4.056 -8.891 -5.975 1.00 83.12 82 GLY A CA 1
ATOM 596 C C . GLY A 1 82 ? 3.383 -9.149 -4.633 1.00 83.12 82 GLY A C 1
ATOM 597 O O . GLY A 1 82 ? 2.324 -8.583 -4.357 1.00 83.12 82 GLY A O 1
ATOM 598 N N . ASP A 1 83 ? 4.009 -9.972 -3.802 1.00 86.12 83 ASP A N 1
ATOM 599 C CA . ASP A 1 83 ? 3.634 -10.134 -2.402 1.00 86.12 83 ASP A CA 1
ATOM 600 C C . ASP A 1 83 ? 4.395 -9.133 -1.533 1.00 86.12 83 ASP A C 1
ATOM 602 O O . ASP A 1 83 ? 5.564 -8.822 -1.772 1.00 86.12 83 ASP A O 1
ATOM 606 N N . GLU A 1 84 ? 3.733 -8.632 -0.497 1.00 82.00 84 GLU A N 1
ATOM 607 C CA . GLU A 1 84 ? 4.334 -7.746 0.489 1.00 82.00 84 GLU A CA 1
ATOM 608 C C . GLU A 1 84 ? 3.961 -8.210 1.893 1.00 82.00 84 GLU A C 1
ATOM 610 O O . GLU A 1 84 ? 2.789 -8.387 2.235 1.00 82.00 84 GLU A O 1
ATOM 615 N N . ARG A 1 85 ? 4.982 -8.388 2.731 1.00 84.56 85 ARG A N 1
ATOM 616 C CA . ARG A 1 85 ? 4.828 -8.744 4.139 1.00 84.56 85 ARG A CA 1
ATOM 617 C C . ARG A 1 85 ? 5.214 -7.559 5.002 1.00 84.56 85 ARG A C 1
ATOM 619 O O . ARG A 1 85 ? 6.311 -7.025 4.870 1.00 84.56 85 ARG A O 1
ATOM 626 N N . TRP A 1 86 ? 4.334 -7.207 5.929 1.00 81.88 86 TRP A N 1
ATOM 627 C CA . TRP A 1 86 ? 4.585 -6.143 6.886 1.00 81.88 86 TRP A CA 1
ATOM 628 C C . TRP A 1 86 ? 5.048 -6.745 8.208 1.00 81.88 86 TRP A C 1
ATOM 630 O O . TRP A 1 86 ? 4.475 -7.713 8.711 1.00 81.88 86 TRP A O 1
ATOM 640 N N . VAL A 1 87 ? 6.096 -6.158 8.779 1.00 82.62 87 VAL A N 1
ATOM 641 C CA . VAL A 1 87 ? 6.467 -6.371 10.178 1.00 82.62 87 VAL A CA 1
ATOM 642 C C . VAL A 1 87 ? 6.044 -5.100 10.910 1.00 82.62 87 VAL A C 1
ATOM 644 O O . VAL A 1 87 ? 6.719 -4.081 10.783 1.00 82.62 87 VAL A O 1
ATOM 647 N N . PRO A 1 88 ? 4.870 -5.091 11.562 1.00 70.69 88 PRO A N 1
ATOM 648 C CA . PRO A 1 88 ? 4.332 -3.873 12.143 1.00 70.69 88 PRO A CA 1
ATOM 649 C C . PRO A 1 88 ? 5.122 -3.481 13.391 1.00 70.69 88 PRO A C 1
ATOM 651 O O . PRO A 1 88 ? 5.076 -4.174 14.405 1.00 70.69 88 PRO A O 1
ATOM 654 N N . ASP A 1 89 ? 5.771 -2.320 13.339 1.00 66.56 89 ASP A N 1
ATOM 655 C CA . ASP A 1 89 ? 6.386 -1.709 14.522 1.00 66.56 89 ASP A CA 1
ATOM 656 C C . ASP A 1 89 ? 5.319 -1.086 15.450 1.00 66.56 89 ASP A C 1
ATOM 658 O O . ASP A 1 89 ? 5.524 -0.994 16.662 1.00 66.56 89 ASP A O 1
ATOM 662 N N . ARG A 1 90 ? 4.166 -0.663 14.893 1.00 61.38 90 ARG A N 1
ATOM 663 C CA . ARG A 1 90 ? 2.961 -0.135 15.578 1.00 61.38 90 ARG A CA 1
ATOM 664 C C . ARG A 1 90 ? 1.688 -0.415 14.750 1.00 61.38 90 ARG A C 1
ATOM 666 O O . ARG A 1 90 ?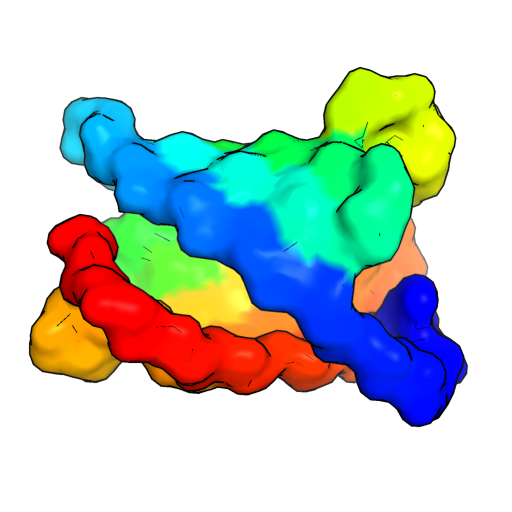 1.790 -0.760 13.576 1.00 61.38 90 ARG A O 1
ATOM 673 N N . GLY A 1 91 ? 0.504 -0.307 15.368 1.00 61.03 91 GLY A N 1
ATOM 674 C CA . GLY A 1 91 ? -0.803 -0.432 14.686 1.00 61.03 91 GLY A CA 1
ATOM 675 C C . GLY A 1 91 ? -1.142 0.758 13.771 1.00 61.03 91 GLY A C 1
ATOM 676 O O . GLY A 1 91 ? -0.404 1.747 13.769 1.00 61.03 91 GLY A O 1
ATOM 677 N N . ILE A 1 92 ? -2.232 0.642 12.995 1.00 62.84 92 ILE A N 1
ATOM 678 C CA . ILE A 1 92 ? -2.750 1.696 12.090 1.00 62.84 92 ILE A CA 1
ATOM 679 C C . ILE A 1 92 ? -3.590 2.762 12.793 1.00 62.84 92 ILE A C 1
ATOM 681 O O . ILE A 1 92 ? -4.194 2.456 13.844 1.00 62.84 92 ILE A O 1
#

=== Feature glossary ===
Key to the feature types in this record:

— What the protein is —

Primary structure: the covalent order of the twenty standard amino acids along the backbone. Two proteins with the same sequence will (almost always) fold to the same structure; two with 30% identity often share a fold but not the details.

Database cross-references. InterPro integrates a dozen domain/family signature databases into unified entries with residue-range hits. GO terms attach function/process/location labels with evidence codes. CATH codes position the fold in a four-level structural taxonomy. Organism is the NCBI-taxonomy species name.

— Where its atoms are —

The mmCIF block holds the 3D Cartesian coordinates of each backbone atom (N, Cα, C, O) in ångströms. mmCIF is the PDB's canonical archive format — a tagged-loop text representation of the atomic model.

Six rendered views show the 3D structure from the faces of a cube — i.e. along ±x, ±y, ±z. Rendering representation is drawn randomly per protein from cartoon (secondary-structure ribbons), sticks (backbone bonds), or molecular surface; coloring is either N→C rainbow (blue at the N-terminus through red at the C-terminus) or one color per chain.

— Local backbone conformation —

DSSP 8-state secondary structure assigns each residue one of H (α-helix), G (3₁₀-helix), I (π-helix), E (extended β-strand), B (isolated β-bridge), T (hydrogen-bonded turn), S (bend), or '-' (coil). The assignment is computed from backbone hydrogen-bond geometry via the Kabsch–Sander algorithm.

P-SEA three-state annotation labels each residue as helix, strand, or coil based purely on the geometry of the Cα trace. It serves as a fallback when the full backbone (and thus DSSP) is unavailable.

The φ/ψ torsion pair specifies the backbone conformation at each residue. φ rotates about the N–Cα bond, ψ about the Cα–C bond. Steric clashes forbid most of the (φ, ψ) plane — the allowed regions (α-helix basin, β-sheet basin, left-handed helix) are the Ramachandran-allowed regions.

— Global shape and packing —

The geometric summary reports three shape descriptors. Rg (radius of gyration) measures how spread out the Cα atoms are about their centre of mass; compact globular proteins have small Rg, elongated or unfolded ones large. Cα contacts (<8 Å, |i−j|>4) count long-range residue pairs in spatial proximity — high for tightly packed folds, near zero for rods or random coil. The bounding-box extents give the protein's footprint along x, y, z in Å.

Accessible surface area quantifies burial. A residue with SASA near zero is packed into the hydrophobic core; one with SASA >100 Å² sits on the surface. Computed here via the Shrake–Rupley numerical algorithm with a 1.4 Å probe.

Plot images: a contact map (which residues are close in 3D, as an N×N binary image), a Ramachandran scatter (backbone torsion angles, revealing secondary-structure composition at a glance), and — for AlphaFold structures — a PAE heatmap (pairwise prediction confidence).

— Structural neighborhood —

The Foldseek 3Di string encodes local tertiary geometry as a 20-letter alphabet — one character per residue — derived from the relative positions of nearby Cα atoms. Unlike the amino-acid sequence, 3Di is a direct function of the 3D structure, so two proteins with the same fold have similar 3Di strings even at low sequence identity.

Nearest PDB neighbors are the top structural matches found by Foldseek when searching this structure against the entire Protein Data Bank. Each hit reports a TM-score (0 to 1; >0.5 almost always implies the same fold) and an E-value. These are *structural* homologs — they may share no detectable sequence similarity.

— Confidence and disorder —

For AlphaFold models, the B-factor field carries pLDDT — the model's own estimate of local accuracy on a 0–100 scale. Regions with pLDDT<50 should be treated as essentially unmodeled; they often correspond to intrinsically disordered segments.

B-factor (Debye–Waller factor) reflects atomic displacement in the crystal lattice. It is an experimental observable (units Å²), not a prediction; low values mean the atom is pinned down, high values mean it moves or is heterogeneous across the crystal.

Predicted aligned error is AlphaFold's pairwise confidence. Unlike pLDDT (per-residue), PAE is per-residue-pair and captures whether two parts of the structure are correctly placed relative to each other. Units are ångströms of expected positional error.